Protein AF-A0A527DAV1-F1 (afdb_monomer)

Secondary structure (DSSP, 8-state):
--SHHHHHHGGGSSSSSSS--------PPPPPP-EEEEEEEEEEETTEEEEEEEEEE-SSS--S-EEEEEEEE-TTSSEEEEEEEEE-

Mean predicted aligned error: 13.16 Å

Sequence (88 aa):
MTSLTTSLRLLTSTLAMSLAMVPAWAQESAPVPALSLELNGAQPSDKGCRLTFVVNNNLGADLSKAAFEIALFNAAGVVDRLTVLDFK

Structure (mmCIF, N/CA/C/O backbone):
data_AF-A0A527DAV1-F1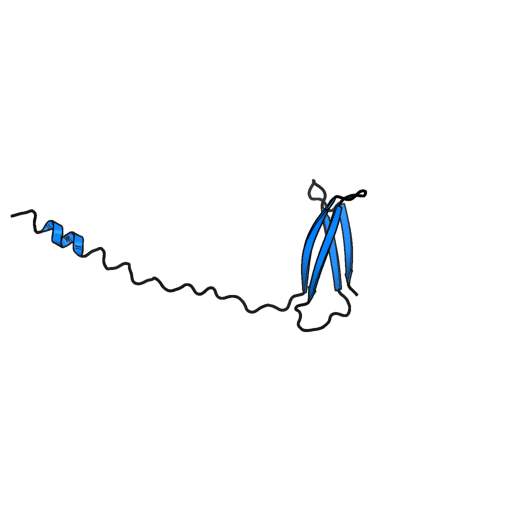
#
_entry.id   AF-A0A527DAV1-F1
#
loop_
_atom_site.group_PDB
_atom_site.id
_atom_site.type_symbol
_atom_site.label_atom_id
_atom_site.label_alt_id
_atom_site.label_comp_id
_atom_site.label_asym_id
_atom_site.label_entity_id
_atom_site.label_seq_id
_atom_site.pdbx_PDB_ins_code
_atom_site.Cartn_x
_atom_site.Cartn_y
_atom_site.Cartn_z
_atom_site.occupancy
_atom_site.B_iso_or_equiv
_atom_site.auth_seq_id
_atom_site.auth_comp_id
_atom_site.auth_asym_id
_atom_site.auth_atom_id
_atom_site.pdbx_PDB_model_num
ATOM 1 N N . MET A 1 1 ? -45.787 53.260 -42.087 1.00 47.88 1 MET A N 1
ATOM 2 C CA . MET A 1 1 ? -46.464 52.723 -40.879 1.00 47.88 1 MET A CA 1
ATOM 3 C C . MET A 1 1 ? -46.326 51.194 -40.761 1.00 47.88 1 MET A C 1
ATOM 5 O O . MET A 1 1 ? -47.216 50.543 -40.240 1.00 47.88 1 MET A O 1
ATOM 9 N N . THR A 1 2 ? -45.202 50.604 -41.190 1.00 46.78 2 THR A N 1
ATOM 10 C CA . THR A 1 2 ? -44.996 49.136 -41.234 1.00 46.78 2 THR A CA 1
ATOM 11 C C . THR A 1 2 ? -43.817 48.647 -40.387 1.00 46.78 2 THR A C 1
ATOM 13 O O . THR A 1 2 ? -43.642 47.448 -40.231 1.00 46.78 2 THR A O 1
ATOM 16 N N . SER A 1 3 ? -43.026 49.553 -39.799 1.00 46.31 3 SER A N 1
ATOM 17 C CA . SER A 1 3 ? -41.826 49.186 -39.028 1.00 46.31 3 SER A CA 1
ATOM 18 C C . SER A 1 3 ? -42.066 49.017 -37.521 1.00 46.31 3 SER A C 1
ATOM 20 O O . SER A 1 3 ? -41.170 48.561 -36.819 1.00 46.31 3 SER A O 1
ATOM 22 N N . LEU A 1 4 ? -43.248 49.388 -37.007 1.00 50.19 4 LEU A N 1
ATOM 23 C CA . LEU A 1 4 ? -43.530 49.391 -35.563 1.00 50.19 4 LEU A CA 1
ATOM 24 C C . LEU A 1 4 ? -44.110 48.055 -35.056 1.00 50.19 4 LEU A C 1
ATOM 26 O O . LEU A 1 4 ? -44.020 47.751 -33.871 1.00 50.19 4 LEU A O 1
ATOM 30 N N . THR A 1 5 ? -44.674 47.230 -35.942 1.00 46.00 5 THR A N 1
ATOM 31 C CA . THR A 1 5 ? -45.344 45.968 -35.578 1.00 46.00 5 THR A CA 1
ATOM 32 C C . THR A 1 5 ? -44.397 44.770 -35.480 1.00 46.00 5 THR A C 1
ATOM 34 O O . THR A 1 5 ? -44.685 43.834 -34.734 1.00 46.00 5 THR A O 1
ATOM 37 N N . THR A 1 6 ? -43.249 44.796 -36.164 1.00 44.16 6 THR A N 1
ATOM 38 C CA . THR A 1 6 ? -42.261 43.701 -36.125 1.00 44.16 6 THR A CA 1
ATOM 39 C C . THR A 1 6 ? -41.462 43.689 -34.820 1.00 44.16 6 THR A C 1
ATOM 41 O O . THR A 1 6 ? -41.220 42.622 -34.258 1.00 44.16 6 THR A O 1
ATOM 44 N N . SER A 1 7 ? -41.128 44.862 -34.271 1.00 45.34 7 SER A N 1
ATOM 45 C CA . SER A 1 7 ? -40.342 44.974 -33.032 1.00 45.34 7 SER A CA 1
ATOM 46 C C . SER A 1 7 ? -41.086 44.461 -31.795 1.00 45.34 7 SER A C 1
ATOM 48 O O . SER A 1 7 ? -40.460 43.985 -30.853 1.00 45.34 7 SER A O 1
ATOM 50 N N . LEU A 1 8 ? -42.425 44.498 -31.805 1.00 43.91 8 LEU A N 1
ATOM 51 C CA . LEU A 1 8 ? -43.240 44.053 -30.672 1.00 43.91 8 LEU A CA 1
ATOM 52 C C . LEU A 1 8 ? -43.351 42.518 -30.581 1.00 43.91 8 LEU A C 1
ATOM 54 O O . LEU A 1 8 ? -43.595 41.977 -29.506 1.00 43.91 8 LEU A O 1
ATOM 58 N N . ARG A 1 9 ? -43.130 41.797 -31.690 1.00 44.06 9 ARG A N 1
ATOM 59 C CA . ARG A 1 9 ? -43.183 40.323 -31.730 1.00 44.06 9 ARG A CA 1
ATOM 60 C C . ARG A 1 9 ? -41.883 39.655 -31.282 1.00 44.06 9 ARG A C 1
ATOM 62 O O . ARG A 1 9 ? -41.943 38.532 -30.796 1.00 44.06 9 ARG A O 1
ATOM 69 N N . LEU A 1 10 ? -40.736 40.332 -31.375 1.00 44.09 10 LEU A N 1
ATOM 70 C CA . LEU A 1 10 ? -39.466 39.780 -30.882 1.00 44.09 10 LEU A CA 1
ATOM 71 C C . LEU A 1 10 ? -39.320 39.844 -29.352 1.00 44.09 10 LEU A C 1
ATOM 73 O O . LEU A 1 10 ? -38.490 39.129 -28.798 1.00 44.09 10 LEU A O 1
ATOM 77 N N . LEU A 1 11 ? -40.131 40.649 -28.658 1.00 45.22 11 LEU A N 1
ATOM 78 C CA . LEU A 1 11 ? -39.992 40.857 -27.212 1.00 45.22 11 LEU A CA 1
ATOM 79 C C . LEU A 1 11 ? -40.624 39.751 -26.345 1.00 45.22 11 LEU A C 1
ATOM 81 O O . LEU A 1 11 ? -40.422 39.739 -25.136 1.00 45.22 11 LEU A O 1
ATOM 85 N N . THR A 1 12 ? -41.400 38.832 -26.928 1.00 45.41 12 THR A N 1
ATOM 86 C CA . THR A 1 12 ? -42.192 37.847 -26.161 1.00 45.41 12 THR A CA 1
ATOM 87 C C . THR A 1 12 ? -41.555 36.464 -26.039 1.00 45.41 12 THR A C 1
ATOM 89 O O . THR A 1 12 ? -42.022 35.666 -25.232 1.00 45.41 12 THR A O 1
ATOM 92 N N . SER A 1 13 ? -40.476 36.164 -26.771 1.00 47.06 13 SER A N 1
ATOM 93 C CA . SER A 1 13 ? -39.894 34.809 -26.780 1.00 47.06 13 SER A CA 1
ATOM 94 C C . SER A 1 13 ? -38.669 34.620 -25.876 1.00 47.06 13 SER A C 1
ATOM 96 O O . SER A 1 13 ? -38.195 33.496 -25.740 1.00 47.06 13 SER A O 1
ATOM 98 N N . THR A 1 14 ? -38.139 35.675 -25.253 1.00 51.31 14 THR A N 1
ATOM 99 C CA . THR A 1 14 ? -36.886 35.606 -24.474 1.00 51.31 14 THR A CA 1
ATOM 100 C C . THR A 1 14 ? -37.079 35.427 -22.967 1.00 51.31 14 THR A C 1
ATOM 102 O O . THR A 1 14 ? -36.098 35.216 -22.261 1.00 51.31 14 THR A O 1
ATOM 105 N N . LEU A 1 15 ? -38.314 35.459 -22.449 1.00 50.69 15 LEU A N 1
ATOM 106 C CA . LEU A 1 15 ? -38.560 35.444 -20.997 1.00 50.69 15 LEU A CA 1
ATOM 107 C C . LEU A 1 15 ? -38.797 34.042 -20.394 1.00 50.69 15 LEU A C 1
ATOM 109 O O . LEU A 1 15 ? -38.888 33.909 -19.180 1.00 50.69 15 LEU A O 1
ATOM 113 N N . ALA A 1 16 ? -38.883 32.983 -21.203 1.00 51.84 16 ALA A N 1
ATOM 114 C CA . ALA A 1 16 ? -39.351 31.674 -20.728 1.00 51.84 16 ALA A CA 1
ATOM 115 C C . ALA A 1 16 ? -38.255 30.700 -20.244 1.00 51.84 16 ALA A C 1
ATOM 117 O O . ALA A 1 16 ? -38.582 29.578 -19.866 1.00 51.84 16 ALA A O 1
ATOM 118 N N . MET A 1 17 ? -36.970 31.081 -20.245 1.00 53.50 17 MET A N 1
ATOM 119 C CA . MET A 1 17 ? -35.866 30.121 -20.044 1.00 53.50 17 MET A CA 1
ATOM 120 C C . MET A 1 17 ? -34.989 30.364 -18.807 1.00 53.50 17 MET A C 1
ATOM 122 O O . MET A 1 17 ? -33.904 29.801 -18.708 1.00 53.50 17 MET A O 1
ATOM 126 N N . SER A 1 18 ? -35.440 31.175 -17.846 1.00 58.12 18 SER A N 1
ATOM 127 C CA . SER A 1 18 ? -34.650 31.549 -16.658 1.00 58.12 18 SER A CA 1
ATOM 128 C C . SER A 1 18 ? -35.005 30.803 -15.360 1.00 58.12 18 SER A C 1
ATOM 130 O O . SER A 1 18 ? -34.427 31.103 -14.320 1.00 58.12 18 SER A O 1
ATOM 132 N N . LEU A 1 19 ? -35.920 29.824 -15.378 1.00 58.53 19 LEU A N 1
ATOM 133 C CA . LEU A 1 19 ? -36.500 29.241 -14.150 1.00 58.53 19 LEU A CA 1
ATOM 134 C C . LEU A 1 19 ? -35.981 27.851 -13.736 1.00 58.53 19 LEU A C 1
ATOM 136 O O . LEU A 1 19 ? -36.539 27.250 -12.824 1.00 58.53 19 LEU A O 1
ATOM 140 N N . ALA A 1 20 ? -34.903 27.340 -14.337 1.00 58.59 20 ALA A N 1
ATOM 141 C CA . ALA A 1 20 ? -34.353 26.024 -13.982 1.00 58.59 20 ALA A CA 1
ATOM 142 C C . ALA A 1 20 ? -32.883 26.075 -13.537 1.00 58.59 20 ALA A C 1
ATOM 144 O O . ALA A 1 20 ? -32.094 25.203 -13.881 1.00 58.59 20 ALA A O 1
ATOM 145 N N . MET A 1 21 ? -32.500 27.087 -12.757 1.00 60.72 21 MET A N 1
ATOM 146 C CA . MET A 1 21 ? -31.220 27.077 -12.042 1.00 60.72 21 MET A CA 1
ATOM 147 C C . MET A 1 21 ? -31.440 26.476 -10.647 1.00 60.72 21 MET A C 1
ATOM 149 O O . MET A 1 21 ? -31.380 27.171 -9.636 1.00 60.72 21 MET A O 1
ATOM 153 N N . VAL A 1 22 ? -31.787 25.186 -10.591 1.00 71.12 22 VAL A N 1
ATOM 154 C CA . VAL A 1 22 ? -31.803 24.459 -9.315 1.00 71.12 22 VAL A CA 1
ATOM 155 C C . VAL A 1 22 ? -30.342 24.207 -8.942 1.00 71.12 22 VAL A C 1
ATOM 157 O O . VAL A 1 22 ? -29.612 23.654 -9.769 1.00 71.12 22 VAL A O 1
ATOM 160 N N . PRO A 1 23 ? -29.867 24.619 -7.756 1.00 72.00 23 PRO A N 1
ATOM 161 C CA . PRO A 1 23 ? -28.524 24.270 -7.325 1.00 72.00 23 PRO A CA 1
ATOM 162 C C . PRO A 1 23 ? -28.415 22.742 -7.264 1.00 72.00 23 PRO A C 1
ATOM 164 O O . PRO A 1 23 ? -29.158 22.080 -6.542 1.00 72.00 23 PRO A O 1
ATOM 167 N N . ALA A 1 24 ? -27.504 22.172 -8.049 1.00 73.06 24 ALA A N 1
ATOM 168 C CA . ALA A 1 24 ? -27.116 20.781 -7.895 1.00 73.06 24 ALA A CA 1
ATOM 169 C C . ALA A 1 24 ? -26.261 20.684 -6.627 1.00 73.06 24 ALA A C 1
ATOM 171 O O . ALA A 1 24 ? -25.065 20.976 -6.647 1.00 73.06 24 ALA A O 1
ATOM 172 N N . TRP A 1 25 ? -26.884 20.343 -5.500 1.00 73.75 25 TRP A N 1
ATOM 173 C CA . TRP A 1 25 ? -26.140 19.988 -4.298 1.00 73.75 25 TRP A CA 1
ATOM 174 C C . TRP A 1 25 ? -25.397 18.677 -4.564 1.00 73.75 25 TRP A C 1
ATOM 176 O O . TRP A 1 25 ? -26.017 17.650 -4.841 1.00 73.75 25 TRP A O 1
ATOM 186 N N . ALA A 1 26 ? -24.066 18.715 -4.516 1.00 75.38 26 ALA A N 1
ATOM 187 C CA . ALA A 1 26 ? -23.257 17.506 -4.531 1.00 75.38 26 ALA A CA 1
ATOM 188 C C . ALA A 1 26 ? -23.529 16.737 -3.232 1.00 75.38 26 ALA A C 1
ATOM 190 O O . ALA A 1 26 ? -23.274 17.243 -2.139 1.00 75.38 26 ALA A O 1
ATOM 191 N N . GLN A 1 27 ? -24.101 15.541 -3.348 1.00 70.62 27 GLN A N 1
ATOM 192 C CA . GLN A 1 27 ? -24.346 14.683 -2.197 1.00 70.62 27 GLN A CA 1
ATOM 193 C C . GLN A 1 27 ? -23.067 13.889 -1.927 1.00 70.62 27 GLN A C 1
ATOM 195 O O . GLN A 1 27 ? -22.826 12.857 -2.550 1.00 70.62 27 GLN A O 1
ATOM 200 N N . GLU A 1 28 ? -22.220 14.415 -1.041 1.00 72.62 28 GLU A N 1
ATOM 201 C CA . GLU A 1 28 ? -21.052 13.691 -0.538 1.00 72.62 28 GLU A CA 1
ATOM 202 C C . GLU A 1 28 ? -21.558 12.438 0.191 1.00 72.62 28 GLU A C 1
ATOM 204 O O . GLU A 1 28 ? -22.383 12.527 1.106 1.00 72.62 28 GLU A O 1
ATOM 209 N N . SER A 1 29 ? -21.116 11.256 -0.244 1.00 75.50 29 SER A N 1
ATOM 210 C CA . SER A 1 29 ? -21.447 10.020 0.463 1.00 75.50 29 SER A CA 1
ATOM 211 C C . SER A 1 29 ? -20.866 10.086 1.873 1.00 75.50 29 SER A C 1
ATOM 213 O O . SER A 1 29 ? -19.744 10.555 2.063 1.00 75.50 29 SER A O 1
ATOM 215 N N . ALA A 1 30 ? -21.605 9.578 2.862 1.00 79.00 30 ALA A N 1
ATOM 216 C CA . ALA A 1 30 ? -21.057 9.416 4.203 1.00 79.00 30 ALA A CA 1
ATOM 217 C C . ALA A 1 30 ? -19.734 8.623 4.126 1.00 79.00 30 ALA A C 1
ATOM 219 O O . ALA A 1 30 ? -19.668 7.662 3.344 1.00 79.00 30 ALA A O 1
ATOM 220 N N . PRO A 1 31 ? -18.695 9.000 4.901 1.00 76.94 31 PRO A N 1
ATOM 221 C CA . PRO A 1 31 ? -17.431 8.277 4.914 1.00 76.94 31 PRO A CA 1
ATOM 222 C C . PRO A 1 31 ? -17.675 6.802 5.231 1.00 76.94 31 PRO A C 1
ATOM 224 O O . PRO A 1 31 ? -18.209 6.462 6.287 1.00 76.94 31 PRO A O 1
ATOM 227 N N . VAL A 1 32 ? -17.312 5.924 4.298 1.00 87.38 32 VAL A N 1
ATOM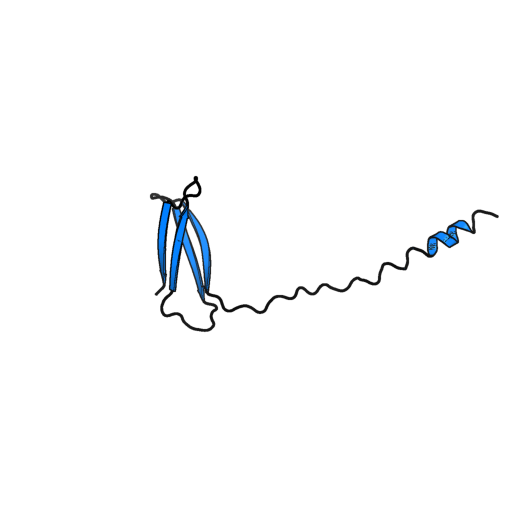 228 C CA . VAL A 1 32 ? -17.407 4.477 4.500 1.00 87.38 32 VAL A CA 1
ATOM 229 C C . VAL A 1 32 ? -16.190 4.040 5.318 1.00 87.38 32 VAL A C 1
ATOM 231 O O . VAL A 1 32 ? -15.070 4.398 4.940 1.00 87.38 32 VAL A O 1
ATOM 234 N N . PRO A 1 33 ? -16.366 3.278 6.415 1.00 93.19 33 PRO A N 1
ATOM 235 C CA . PRO A 1 33 ? -15.244 2.720 7.158 1.00 93.19 33 PRO A CA 1
ATOM 236 C C . PRO A 1 33 ? -14.318 1.937 6.227 1.00 93.19 33 PRO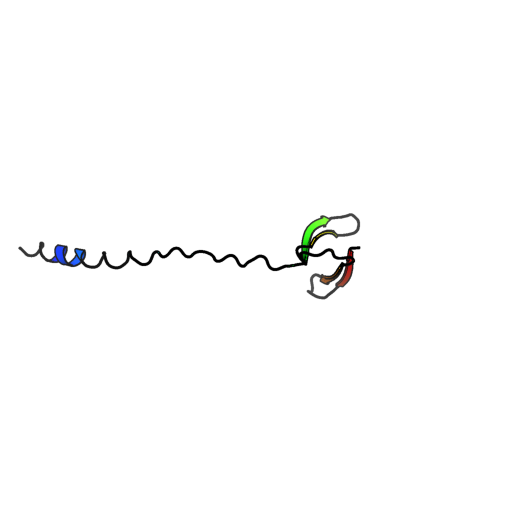 A C 1
ATOM 238 O O . PRO A 1 33 ? -14.763 1.044 5.505 1.00 93.19 33 PRO A O 1
ATOM 241 N N . ALA A 1 34 ? -13.034 2.285 6.224 1.00 94.25 34 ALA A N 1
ATOM 242 C CA . ALA A 1 34 ? -12.072 1.719 5.288 1.00 94.25 34 ALA A CA 1
ATOM 243 C C . ALA A 1 34 ? -10.667 1.655 5.886 1.00 94.25 34 ALA A C 1
ATOM 245 O O . ALA A 1 34 ? -10.276 2.489 6.702 1.00 94.25 34 ALA A O 1
ATOM 246 N N . LEU A 1 35 ? -9.892 0.680 5.423 1.00 94.69 35 LEU A N 1
ATOM 247 C CA . LEU A 1 35 ? -8.446 0.646 5.588 1.00 94.69 35 LEU A CA 1
ATOM 248 C C . LEU A 1 35 ? -7.830 1.043 4.245 1.00 94.69 35 LEU A C 1
ATOM 250 O O . LEU A 1 35 ? -8.003 0.324 3.261 1.00 94.69 35 LEU A O 1
ATOM 254 N N . SER A 1 36 ? -7.157 2.189 4.182 1.00 94.81 36 SER A N 1
ATOM 255 C CA . SER A 1 36 ? -6.537 2.668 2.944 1.00 94.81 36 SER A CA 1
ATOM 256 C C . SER A 1 36 ? -5.034 2.404 2.933 1.00 94.81 36 SER A C 1
ATOM 258 O O . SER A 1 36 ? -4.375 2.460 3.970 1.00 94.81 36 SER A O 1
ATOM 260 N N . LEU A 1 37 ? -4.503 2.125 1.741 1.00 94.88 37 LEU A N 1
ATOM 261 C CA . LEU A 1 37 ? -3.076 2.009 1.448 1.00 94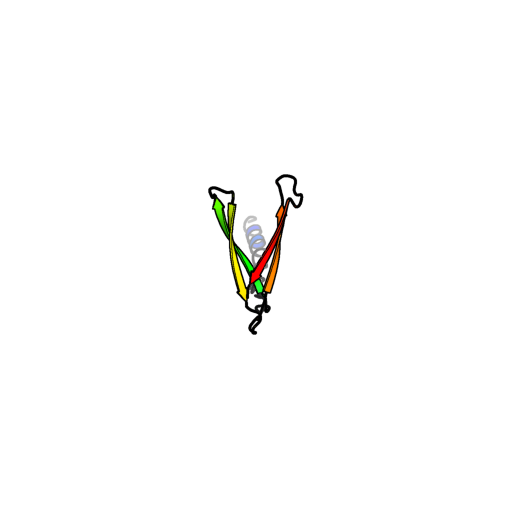.88 37 LEU A CA 1
ATOM 262 C C . LEU A 1 37 ? -2.735 3.033 0.364 1.00 94.88 37 LEU A C 1
ATOM 264 O O . LEU A 1 37 ? -3.298 2.990 -0.729 1.00 94.88 37 LEU A O 1
ATOM 268 N N . GLU A 1 38 ? -1.805 3.932 0.656 1.00 95.38 38 GLU A N 1
ATOM 269 C CA . GLU A 1 38 ? -1.369 4.984 -0.258 1.00 95.38 38 GLU A CA 1
ATOM 270 C C . GLU A 1 38 ? 0.119 4.833 -0.575 1.00 95.38 38 GLU A C 1
ATOM 272 O O . GLU A 1 38 ? 0.936 4.665 0.331 1.00 95.38 38 GLU A O 1
ATOM 277 N N . LEU A 1 39 ? 0.486 4.933 -1.856 1.00 95.69 39 LEU A N 1
ATOM 278 C CA . LEU A 1 39 ? 1.877 5.125 -2.260 1.00 95.69 39 LEU A CA 1
ATOM 279 C C . LEU A 1 39 ? 2.231 6.605 -2.104 1.00 95.69 39 LEU A C 1
ATOM 281 O O . LEU A 1 39 ? 1.892 7.427 -2.949 1.00 95.69 39 LEU A O 1
ATOM 285 N N . ASN A 1 40 ? 2.945 6.929 -1.035 1.00 96.25 40 ASN A N 1
ATOM 286 C CA . ASN A 1 40 ? 3.286 8.304 -0.697 1.00 96.25 40 ASN A CA 1
ATOM 287 C C . ASN A 1 40 ? 4.605 8.769 -1.346 1.00 96.25 40 ASN A C 1
ATOM 289 O O . ASN A 1 40 ? 4.873 9.963 -1.449 1.00 96.25 40 ASN A O 1
ATOM 293 N N . GLY A 1 41 ? 5.440 7.841 -1.827 1.00 96.44 41 GLY A N 1
ATOM 294 C CA . GLY A 1 41 ? 6.658 8.204 -2.546 1.00 96.44 41 GLY A CA 1
ATOM 295 C C . GLY A 1 41 ? 7.292 7.062 -3.328 1.00 96.44 41 GLY A C 1
ATOM 296 O O . GLY A 1 41 ? 7.265 5.910 -2.902 1.00 96.44 41 GLY A O 1
ATOM 297 N N . ALA A 1 42 ? 7.915 7.410 -4.454 1.00 95.50 42 ALA A N 1
ATOM 298 C CA . ALA A 1 42 ? 8.758 6.527 -5.251 1.00 95.50 42 ALA A CA 1
ATOM 299 C C . ALA A 1 42 ? 10.050 7.270 -5.610 1.00 95.50 42 ALA A C 1
ATOM 301 O O . ALA A 1 42 ? 10.010 8.326 -6.241 1.00 95.50 42 ALA A O 1
ATOM 302 N N . GLN A 1 43 ? 11.194 6.761 -5.158 1.00 97.00 43 GLN A N 1
ATOM 303 C CA . GLN A 1 43 ? 12.486 7.444 -5.272 1.00 97.00 43 GLN A CA 1
ATOM 304 C C . GLN A 1 43 ? 13.565 6.486 -5.791 1.00 97.00 43 GLN A C 1
ATOM 306 O O . GLN A 1 43 ? 13.594 5.323 -5.378 1.00 97.00 43 GLN A O 1
ATOM 311 N N . PRO A 1 44 ? 14.492 6.947 -6.646 1.00 96.19 44 PRO A N 1
ATOM 312 C CA . PRO A 1 44 ? 15.683 6.176 -6.982 1.00 96.19 44 PRO A CA 1
ATOM 313 C C . PRO A 1 44 ? 16.546 5.884 -5.743 1.00 96.19 44 PRO A C 1
ATOM 315 O O . PRO A 1 44 ? 16.566 6.644 -4.774 1.00 96.19 44 PRO A O 1
ATOM 318 N N . SER A 1 45 ? 17.275 4.775 -5.783 1.00 95.00 45 SER A N 1
ATOM 319 C CA . SER A 1 45 ? 18.243 4.340 -4.775 1.00 95.00 45 SER A CA 1
ATOM 320 C C . SER A 1 45 ? 19.342 3.512 -5.442 1.00 95.00 45 SER A C 1
ATOM 322 O O . SER A 1 45 ? 19.151 3.008 -6.550 1.00 95.00 45 SER A O 1
ATOM 324 N N . ASP A 1 46 ? 20.460 3.297 -4.748 1.00 92.69 46 ASP A N 1
ATOM 325 C CA . ASP A 1 46 ? 21.613 2.554 -5.286 1.00 92.69 46 ASP A CA 1
ATOM 326 C C . ASP A 1 46 ? 21.277 1.115 -5.716 1.00 92.69 46 ASP A C 1
ATOM 328 O O . ASP A 1 46 ? 21.964 0.534 -6.552 1.00 92.69 46 ASP A O 1
ATOM 332 N N . LYS A 1 47 ? 20.217 0.524 -5.147 1.00 89.38 47 LYS A N 1
ATOM 333 C CA . LYS A 1 47 ? 19.775 -0.855 -5.424 1.00 89.38 47 LYS A CA 1
ATOM 334 C C . LYS A 1 47 ? 18.438 -0.938 -6.172 1.00 89.38 47 LYS A C 1
ATOM 336 O O . LYS A 1 47 ? 17.842 -2.012 -6.216 1.00 89.38 47 LYS A O 1
ATOM 341 N N . GLY A 1 48 ? 17.946 0.167 -6.737 1.00 88.00 48 GLY A N 1
ATOM 342 C CA . GLY A 1 48 ? 16.674 0.209 -7.469 1.00 88.00 48 GLY A CA 1
ATOM 343 C C . GLY A 1 48 ? 15.740 1.311 -6.973 1.00 88.00 48 GLY A C 1
ATOM 344 O O . GLY A 1 48 ? 1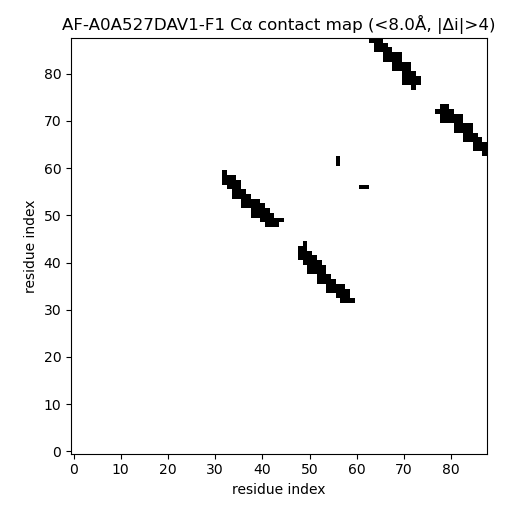6.175 2.431 -6.731 1.00 88.00 48 GLY A O 1
ATOM 345 N N . CYS A 1 49 ? 14.451 1.014 -6.812 1.00 91.19 49 CYS A N 1
ATOM 346 C CA . CYS A 1 49 ? 13.447 1.987 -6.371 1.00 91.19 49 CYS A CA 1
ATOM 347 C C . CYS A 1 49 ? 13.078 1.782 -4.894 1.00 91.19 49 CYS A C 1
ATOM 349 O O . CYS A 1 49 ? 12.754 0.667 -4.485 1.00 91.19 49 CYS A O 1
ATOM 351 N N . ARG A 1 50 ? 13.091 2.859 -4.104 1.00 93.81 50 ARG A N 1
ATOM 352 C CA . ARG A 1 50 ? 12.492 2.900 -2.768 1.00 93.81 50 ARG A CA 1
ATOM 353 C C . ARG A 1 50 ? 11.054 3.392 -2.889 1.00 93.81 50 ARG A C 1
ATOM 355 O O . ARG A 1 50 ? 10.824 4.506 -3.358 1.00 93.81 50 ARG A O 1
ATOM 362 N N . LEU A 1 51 ? 10.119 2.565 -2.436 1.00 94.19 51 LEU A N 1
ATOM 363 C CA . LEU A 1 51 ? 8.695 2.878 -2.368 1.00 94.19 51 LEU A CA 1
ATOM 364 C C . LEU A 1 51 ? 8.296 3.106 -0.907 1.00 94.19 51 LEU A C 1
ATOM 366 O O . LEU A 1 51 ? 8.658 2.307 -0.043 1.00 94.19 51 LEU A O 1
ATOM 370 N N . THR A 1 52 ? 7.553 4.176 -0.642 1.00 94.75 52 THR A N 1
ATOM 371 C CA . THR A 1 52 ? 7.027 4.508 0.687 1.00 94.75 52 THR A CA 1
ATOM 372 C C . THR A 1 52 ? 5.515 4.399 0.664 1.00 94.75 52 THR A C 1
ATOM 374 O O . THR A 1 52 ? 4.865 5.098 -0.112 1.00 94.75 52 THR A O 1
ATOM 377 N N . PHE A 1 53 ? 4.964 3.563 1.540 1.00 94.88 53 PHE A N 1
ATOM 378 C CA . PHE A 1 53 ? 3.525 3.374 1.673 1.00 94.88 53 PHE A CA 1
ATOM 379 C C . PHE A 1 53 ? 3.029 3.861 3.032 1.00 94.88 53 PHE A C 1
ATOM 381 O O . PHE A 1 53 ? 3.710 3.676 4.041 1.00 94.88 53 PHE A O 1
ATOM 388 N N . VAL A 1 54 ? 1.836 4.447 3.053 1.00 95.00 54 VAL A N 1
ATOM 389 C CA . VAL A 1 54 ? 1.126 4.844 4.271 1.00 95.00 54 VAL A CA 1
ATOM 390 C C . VAL A 1 54 ? -0.167 4.046 4.350 1.00 95.00 54 VAL A C 1
ATOM 392 O O . VAL A 1 54 ? -0.919 3.982 3.379 1.00 95.00 54 VAL A O 1
ATOM 395 N N . VAL A 1 55 ? -0.413 3.432 5.506 1.00 94.69 55 VAL A N 1
ATOM 396 C CA . VAL A 1 55 ? -1.680 2.761 5.810 1.00 94.69 55 VAL A CA 1
ATOM 397 C C . VAL A 1 55 ? -2.457 3.618 6.790 1.00 94.69 55 VAL A C 1
ATOM 399 O O . VAL A 1 55 ? -1.920 4.006 7.826 1.00 94.69 55 VAL A O 1
ATOM 402 N N . ASN A 1 56 ? -3.720 3.892 6.476 1.00 94.12 56 ASN A N 1
ATOM 403 C CA . ASN A 1 56 ? -4.603 4.654 7.346 1.00 94.12 56 ASN A CA 1
ATOM 404 C C . ASN A 1 56 ? -5.843 3.824 7.712 1.00 94.12 56 ASN A C 1
ATOM 406 O O . ASN A 1 56 ? -6.613 3.410 6.842 1.00 94.12 56 ASN A O 1
ATOM 410 N N . ASN A 1 57 ? -6.023 3.572 9.011 1.00 95.25 57 ASN A N 1
ATOM 411 C CA . ASN A 1 57 ? -7.133 2.789 9.549 1.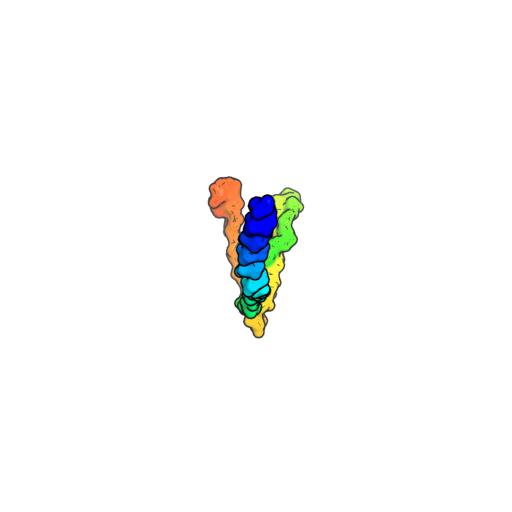00 95.25 57 ASN A CA 1
ATOM 412 C C . ASN A 1 57 ? -8.308 3.696 9.941 1.00 95.25 57 ASN A C 1
ATOM 414 O O . ASN A 1 57 ? -8.295 4.303 11.008 1.00 95.25 57 ASN A O 1
ATOM 418 N N . ASN A 1 58 ? -9.346 3.727 9.104 1.00 95.19 58 ASN A N 1
ATOM 419 C CA . ASN A 1 58 ? -10.615 4.409 9.372 1.00 95.19 58 ASN A CA 1
ATOM 420 C C . ASN A 1 58 ? -11.763 3.411 9.617 1.00 95.19 58 ASN A C 1
ATOM 422 O O . ASN A 1 58 ? -12.921 3.724 9.346 1.00 95.19 58 ASN A O 1
ATOM 426 N N . LEU A 1 59 ? -11.479 2.195 10.099 1.00 95.31 59 LEU A N 1
ATOM 427 C CA . LEU A 1 59 ? -12.510 1.175 10.347 1.00 95.31 59 LEU A CA 1
ATOM 428 C C . LEU A 1 59 ? -13.335 1.428 11.620 1.00 95.31 59 LEU A C 1
ATOM 430 O O . LEU A 1 59 ? -14.339 0.756 11.840 1.00 95.31 59 LEU A O 1
ATOM 434 N N . GLY A 1 60 ? -12.919 2.373 12.469 1.00 94.75 60 GLY A N 1
ATOM 435 C CA . GLY A 1 60 ? -13.559 2.637 13.764 1.00 94.75 60 GLY A CA 1
ATOM 436 C C . GLY A 1 60 ? -13.229 1.603 14.848 1.00 94.75 60 GLY A C 1
ATOM 437 O O . GLY A 1 60 ? -13.829 1.633 15.919 1.00 94.75 60 GLY A O 1
ATOM 438 N N . ALA A 1 61 ? -12.282 0.703 14.579 1.00 94.25 61 ALA A N 1
ATOM 439 C CA . ALA A 1 61 ? -11.741 -0.264 15.525 1.00 94.25 61 ALA A CA 1
ATOM 440 C C . ALA A 1 61 ? -10.244 -0.473 15.265 1.00 94.25 61 ALA A C 1
ATOM 442 O O . ALA A 1 61 ? -9.774 -0.336 14.129 1.00 94.25 61 ALA A O 1
ATOM 443 N N . ASP A 1 62 ? -9.506 -0.830 16.312 1.00 94.44 62 ASP A N 1
ATOM 444 C CA . ASP A 1 62 ? -8.083 -1.137 16.209 1.00 94.44 62 ASP A CA 1
ATOM 445 C C . ASP A 1 62 ? -7.853 -2.457 15.462 1.00 94.44 62 ASP A C 1
ATOM 447 O O . ASP A 1 62 ? -8.610 -3.422 15.602 1.00 94.44 62 ASP A O 1
ATOM 451 N N . LEU A 1 63 ? -6.774 -2.511 14.680 1.00 93.88 63 LEU A N 1
ATOM 452 C CA . LEU A 1 63 ? -6.313 -3.723 14.011 1.00 93.88 63 LEU A CA 1
ATOM 453 C C . LEU A 1 63 ? -5.057 -4.230 14.714 1.00 93.88 63 LEU A C 1
ATOM 455 O O . LEU A 1 63 ? -4.068 -3.513 14.801 1.00 93.88 63 LEU A O 1
ATOM 459 N N . SER A 1 64 ? -5.078 -5.484 15.165 1.00 94.44 64 SER A N 1
ATOM 460 C CA . SER A 1 64 ? -3.886 -6.153 15.707 1.00 94.44 64 SER A CA 1
ATOM 461 C C . SER A 1 64 ? -2.920 -6.636 14.622 1.00 94.44 64 SER A C 1
ATOM 463 O O . SER A 1 64 ? -1.791 -7.014 14.924 1.00 94.44 64 SER A O 1
ATOM 465 N N . LYS A 1 65 ? -3.385 -6.699 13.368 1.00 93.62 65 LYS A N 1
ATOM 466 C CA . LYS A 1 65 ? -2.584 -7.056 12.200 1.00 93.62 65 LYS A CA 1
ATOM 467 C C . LYS A 1 65 ? -3.264 -6.603 10.909 1.00 93.62 65 LYS A C 1
ATOM 469 O O . LYS A 1 65 ? -4.479 -6.741 10.774 1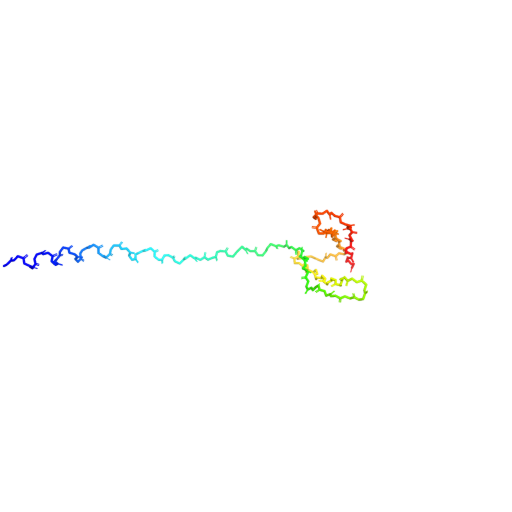.00 93.62 65 LYS A O 1
ATOM 474 N N . ALA A 1 66 ? -2.473 -6.168 9.933 1.00 94.25 66 ALA A N 1
ATOM 475 C CA . ALA A 1 66 ? -2.894 -6.008 8.545 1.00 94.25 66 ALA A CA 1
ATOM 476 C C . ALA A 1 66 ? -1.750 -6.390 7.600 1.00 94.25 66 ALA A C 1
ATOM 478 O O . ALA A 1 66 ? -0.596 -6.058 7.854 1.00 94.25 66 ALA A O 1
ATOM 479 N N . ALA A 1 67 ? -2.059 -7.074 6.499 1.00 95.50 67 ALA A N 1
ATOM 480 C CA . ALA A 1 67 ? -1.069 -7.408 5.483 1.00 95.50 67 ALA A CA 1
ATOM 481 C C . ALA A 1 67 ? -1.601 -7.083 4.088 1.00 95.50 67 ALA A C 1
ATOM 483 O O . ALA A 1 67 ? -2.742 -7.414 3.767 1.00 95.50 67 ALA A O 1
ATOM 484 N N . PHE A 1 68 ? -0.760 -6.459 3.266 1.00 95.88 68 PHE A N 1
ATOM 485 C CA . PHE A 1 68 ? -1.065 -6.144 1.873 1.00 95.88 68 PHE A CA 1
ATOM 486 C C . PHE A 1 68 ? -0.092 -6.877 0.963 1.00 95.88 68 PHE A C 1
ATOM 488 O O . PHE A 1 68 ? 1.120 -6.705 1.089 1.00 95.88 68 PHE A O 1
ATOM 495 N N . GLU A 1 69 ? -0.615 -7.675 0.038 1.00 96.44 69 GLU A N 1
ATOM 496 C CA . GLU A 1 69 ? 0.181 -8.261 -1.035 1.00 96.44 69 GLU A CA 1
ATOM 497 C C . GLU A 1 69 ? 0.190 -7.317 -2.239 1.00 96.44 69 GLU A C 1
ATOM 499 O O . GLU A 1 69 ? -0.852 -6.862 -2.710 1.00 96.44 69 GLU A O 1
ATOM 504 N N . ILE A 1 70 ? 1.386 -7.000 -2.720 1.00 94.44 70 ILE A N 1
ATOM 505 C CA . ILE A 1 70 ? 1.622 -6.068 -3.815 1.00 94.44 70 ILE A CA 1
ATOM 506 C C . ILE A 1 70 ? 2.298 -6.821 -4.954 1.00 94.44 70 ILE A C 1
ATOM 508 O O . ILE A 1 70 ? 3.373 -7.399 -4.780 1.00 94.44 70 ILE A O 1
ATOM 512 N N . ALA A 1 71 ? 1.689 -6.755 -6.136 1.00 95.56 71 ALA A N 1
ATOM 513 C CA . ALA A 1 71 ? 2.277 -7.216 -7.385 1.00 95.56 71 ALA A CA 1
ATOM 514 C C . ALA A 1 71 ? 3.018 -6.072 -8.083 1.00 95.56 71 ALA A C 1
ATOM 516 O O . ALA A 1 71 ? 2.434 -5.049 -8.440 1.00 95.56 71 ALA A O 1
ATOM 517 N N . LEU A 1 72 ? 4.316 -6.258 -8.290 1.00 93.62 72 LEU A N 1
ATOM 518 C CA . LEU A 1 72 ? 5.155 -5.380 -9.091 1.00 93.62 72 LEU A CA 1
ATOM 519 C C . LEU A 1 72 ? 5.186 -5.924 -10.515 1.00 93.62 72 LEU A C 1
ATOM 521 O O . LEU A 1 72 ? 5.594 -7.064 -10.743 1.00 93.62 72 LEU A O 1
ATOM 525 N N . PHE A 1 73 ? 4.754 -5.104 -11.464 1.00 94.69 73 PHE A N 1
ATOM 526 C CA . PHE A 1 73 ? 4.734 -5.442 -12.881 1.00 94.69 73 PHE A CA 1
ATOM 527 C C . PHE A 1 73 ? 5.995 -4.917 -13.567 1.00 94.69 73 PHE A C 1
ATOM 529 O O . PHE A 1 73 ? 6.480 -3.830 -13.252 1.00 94.69 73 PHE A O 1
ATOM 536 N N . ASN A 1 74 ? 6.518 -5.678 -14.524 1.00 93.19 74 ASN A N 1
ATOM 537 C CA . ASN A 1 74 ? 7.567 -5.202 -15.419 1.00 93.19 74 ASN A CA 1
ATOM 538 C C . ASN A 1 74 ? 6.981 -4.372 -16.579 1.00 93.19 74 ASN A C 1
ATOM 540 O O . ASN A 1 74 ? 5.768 -4.221 -16.723 1.00 93.19 74 ASN A O 1
ATOM 544 N N . ALA A 1 75 ? 7.855 -3.861 -17.450 1.00 95.06 75 ALA A N 1
ATOM 545 C CA . ALA A 1 75 ? 7.460 -3.051 -18.606 1.00 95.06 75 ALA A CA 1
ATOM 546 C C . ALA A 1 75 ? 6.593 -3.799 -19.641 1.00 95.06 75 ALA A C 1
ATOM 548 O O . ALA A 1 75 ? 5.941 -3.155 -20.457 1.00 95.06 75 ALA A O 1
ATOM 549 N N . ALA A 1 76 ? 6.559 -5.136 -19.610 1.00 97.31 76 ALA A N 1
ATOM 550 C CA . ALA A 1 76 ? 5.674 -5.944 -20.449 1.00 97.31 76 ALA A CA 1
ATOM 551 C C . ALA A 1 76 ? 4.280 -6.152 -19.823 1.00 97.31 76 ALA A C 1
ATOM 553 O O . ALA A 1 76 ? 3.455 -6.856 -20.400 1.00 97.31 76 ALA A O 1
ATOM 554 N N . GLY A 1 77 ? 4.010 -5.571 -18.647 1.00 96.25 77 GLY A N 1
ATOM 555 C CA . GLY A 1 77 ? 2.739 -5.737 -17.942 1.00 96.25 77 GLY A CA 1
ATOM 556 C C . GLY A 1 77 ? 2.566 -7.123 -17.320 1.00 96.25 77 GLY A C 1
ATOM 557 O O . GLY A 1 77 ? 1.443 -7.528 -17.031 1.00 96.25 77 GLY A O 1
ATOM 558 N N . VAL A 1 78 ? 3.662 -7.854 -17.099 1.00 97.44 78 VAL A N 1
ATOM 559 C CA . VAL A 1 78 ? 3.664 -9.154 -16.416 1.00 97.44 78 VAL A CA 1
ATOM 560 C C . VAL A 1 78 ? 4.152 -8.965 -14.985 1.00 97.44 78 VAL A C 1
ATOM 562 O O . VAL A 1 78 ? 5.043 -8.150 -14.739 1.00 97.44 78 VAL A O 1
ATOM 565 N N . VAL A 1 79 ? 3.582 -9.719 -14.042 1.00 96.94 79 VAL A N 1
ATOM 566 C CA . VAL A 1 79 ? 4.046 -9.735 -12.649 1.00 96.94 79 VAL A CA 1
ATOM 567 C C . VAL A 1 79 ? 5.501 -10.207 -12.611 1.00 96.94 79 VAL A C 1
ATOM 569 O O . VAL A 1 79 ? 5.802 -11.346 -12.954 1.00 96.94 79 VAL A O 1
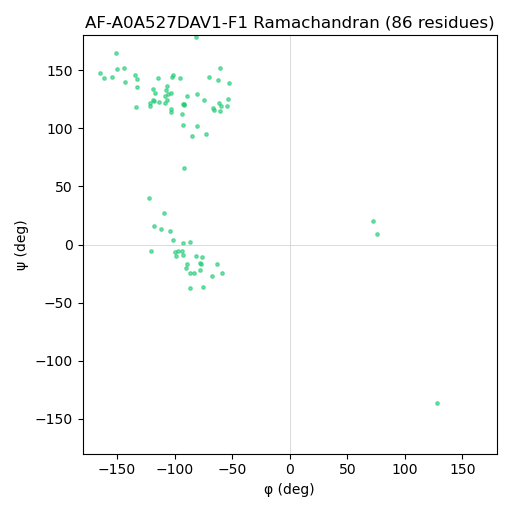ATOM 572 N N . ASP A 1 80 ? 6.393 -9.317 -12.194 1.00 95.00 80 ASP A N 1
ATOM 573 C CA . ASP A 1 80 ? 7.812 -9.595 -11.964 1.00 95.00 80 ASP A CA 1
ATOM 574 C C . ASP A 1 80 ? 8.040 -10.121 -10.545 1.00 95.00 80 ASP A C 1
ATOM 576 O O . ASP A 1 80 ? 8.873 -10.994 -10.306 1.00 95.00 80 ASP A O 1
ATOM 580 N N . ARG A 1 81 ? 7.289 -9.578 -9.578 1.00 93.56 81 ARG A N 1
ATOM 581 C CA . ARG A 1 81 ? 7.490 -9.862 -8.157 1.00 93.56 81 ARG A CA 1
ATOM 582 C C . ARG A 1 81 ? 6.220 -9.663 -7.351 1.00 93.56 81 ARG A C 1
ATOM 584 O O . ARG A 1 81 ? 5.480 -8.712 -7.585 1.00 93.56 81 ARG A O 1
ATOM 591 N N . LEU A 1 82 ? 6.035 -10.511 -6.346 1.00 96.50 82 LEU A N 1
ATOM 592 C CA . LEU A 1 82 ? 5.068 -10.310 -5.270 1.00 96.50 82 LEU A CA 1
ATOM 593 C C . LEU A 1 82 ? 5.821 -9.941 -3.992 1.00 96.50 82 LEU A C 1
ATOM 595 O O . LEU A 1 82 ? 6.859 -10.527 -3.684 1.00 96.50 82 LEU A O 1
ATOM 599 N N . THR A 1 83 ? 5.319 -8.951 -3.263 1.00 93.56 83 THR A N 1
ATOM 600 C CA . THR A 1 83 ? 5.849 -8.552 -1.958 1.00 93.56 83 THR A CA 1
ATOM 601 C C . THR A 1 83 ? 4.710 -8.362 -0.975 1.00 93.56 83 THR A C 1
ATOM 603 O O . THR A 1 83 ? 3.641 -7.892 -1.349 1.00 93.56 83 THR A O 1
ATOM 606 N N . VAL A 1 84 ? 4.945 -8.691 0.292 1.00 95.88 84 VAL A N 1
ATOM 607 C CA . V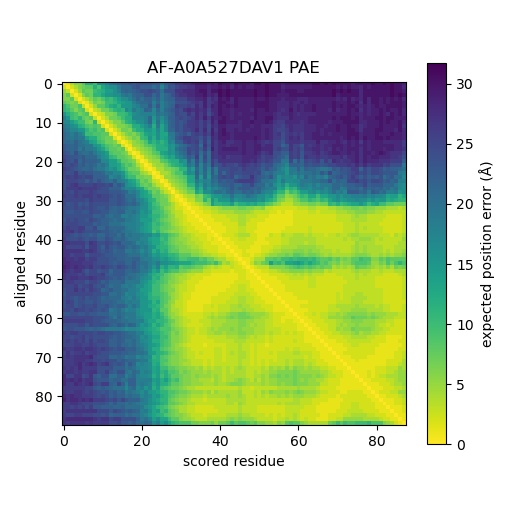AL A 1 84 ? 3.967 -8.487 1.362 1.00 95.88 84 VAL A CA 1
ATOM 608 C C . VAL A 1 84 ? 4.443 -7.354 2.258 1.00 95.88 84 VAL A C 1
ATOM 610 O O . VAL A 1 84 ? 5.578 -7.373 2.735 1.00 95.88 84 VAL A O 1
ATOM 613 N N . LEU A 1 85 ? 3.577 -6.370 2.486 1.00 94.38 85 LEU A N 1
ATOM 614 C CA . LEU A 1 85 ? 3.742 -5.374 3.537 1.00 94.38 85 LEU A CA 1
ATOM 615 C C . LEU A 1 85 ? 2.986 -5.864 4.773 1.00 94.38 85 LEU A C 1
ATOM 617 O O . LEU A 1 85 ? 1.762 -5.960 4.734 1.00 94.38 85 LEU A O 1
ATOM 621 N N . ASP A 1 86 ? 3.712 -6.201 5.838 1.00 94.38 86 ASP A N 1
ATOM 622 C CA . ASP A 1 86 ? 3.156 -6.698 7.105 1.00 94.38 86 ASP A CA 1
ATOM 623 C C . ASP A 1 86 ? 3.172 -5.576 8.153 1.00 94.38 86 ASP A C 1
ATOM 625 O O . ASP A 1 86 ? 4.240 -5.087 8.528 1.00 94.38 86 ASP A O 1
ATOM 629 N N . PHE A 1 87 ? 1.988 -5.174 8.613 1.00 87.25 87 PHE A N 1
ATOM 630 C CA . PHE A 1 87 ? 1.773 -4.169 9.651 1.00 87.25 87 PHE A CA 1
ATOM 631 C C . PHE A 1 87 ? 1.294 -4.875 10.925 1.00 87.25 87 PHE A C 1
ATOM 633 O O . PHE A 1 87 ? 0.283 -5.587 10.909 1.00 87.25 87 PHE A O 1
ATOM 640 N N . LYS A 1 88 ? 2.049 -4.694 12.012 1.00 81.81 88 LYS A N 1
ATOM 641 C CA . LYS A 1 88 ? 1.815 -5.282 13.337 1.00 81.81 88 LYS A CA 1
ATOM 642 C C . LYS A 1 88 ? 1.522 -4.201 14.359 1.00 81.81 88 LYS A C 1
ATOM 644 O O . LYS A 1 88 ? 2.128 -3.116 14.217 1.00 81.81 88 LYS A O 1
#

pLDDT: mean 81.24, std 19.16, range [43.91, 97.44]

Nearest PDB structures (foldseek):
  1cdc-assembly1_A  TM=4.269E-01  e=4.525E+00  Rattus norvegicus
  4jus-assembly1_D  TM=1.968E-01  e=6.083E+00  Homo sapiens

Solvent-accessible surface area (backbone atoms only — not comparable to full-atom values): 6152 Å² total; per-residue (Å²): 144,75,77,72,68,61,64,65,64,68,69,72,76,77,77,82,79,79,85,78,82,70,82,82,75,81,80,78,73,78,88,70,70,39,76,46,79,41,82,78,42,80,40,85,50,100,90,46,77,48,75,41,74,46,76,46,83,49,59,87,64,90,73,83,62,51,74,46,80,44,76,42,61,44,98,86,73,45,78,72,43,79,48,73,51,79,47,113

Foldseek 3Di:
DPPPVVVVVVVPPPPPPDPPPDPPDDDDDDDDFDWDKDFPDWDADPVGIDTDIDIDGRNPDDDPWDKDWDFDADPVRHGPDIDIDIDD

Radius of gyration: 30.3 Å; Cα contacts (8 Å, |Δi|>4): 84; chains: 1; bounding box: 68×63×57 Å